Protein AF-A0A9J6BD34-F1 (afdb_monomer_lite)

Radius of gyration: 36.86 Å; chains: 1; bounding box: 29×62×125 Å

Structure (mmCIF, N/CA/C/O backbone):
data_AF-A0A9J6BD34-F1
#
_entry.id   AF-A0A9J6BD34-F1
#
loop_
_atom_site.group_PDB
_atom_site.id
_atom_site.type_symbol
_atom_site.label_atom_id
_atom_site.label_alt_id
_atom_site.label_comp_id
_atom_site.label_asym_id
_atom_site.label_entity_id
_atom_site.label_seq_id
_atom_site.pdbx_PDB_ins_code
_atom_site.Cartn_x
_atom_site.Cartn_y
_atom_site.Cartn_z
_atom_site.occupancy
_atom_site.B_iso_or_equiv
_atom_site.auth_seq_id
_atom_site.auth_comp_id
_atom_site.auth_asym_id
_atom_site.auth_atom_id
_atom_site.pdbx_PDB_model_num
ATOM 1 N N . MET A 1 1 ? 15.239 -7.605 -7.225 1.00 42.62 1 MET A N 1
ATOM 2 C CA . MET A 1 1 ? 15.192 -6.132 -7.184 1.00 42.62 1 MET A CA 1
ATOM 3 C C . MET A 1 1 ? 14.663 -5.665 -8.523 1.00 42.62 1 MET A C 1
ATOM 5 O O . MET A 1 1 ? 15.396 -5.741 -9.498 1.00 42.62 1 MET A O 1
ATOM 9 N N . TYR A 1 2 ? 13.407 -5.235 -8.563 1.00 53.00 2 TYR A N 1
ATOM 10 C CA . TYR A 1 2 ? 12.838 -4.479 -9.676 1.00 53.00 2 TYR A CA 1
ATOM 11 C C . TYR A 1 2 ? 12.193 -3.251 -9.040 1.00 53.00 2 TYR A C 1
ATOM 13 O O . TYR A 1 2 ? 11.051 -3.302 -8.606 1.00 53.00 2 TYR A O 1
ATOM 21 N N . TYR A 1 3 ? 12.995 -2.201 -8.862 1.00 63.41 3 TYR A N 1
ATOM 22 C CA . TYR A 1 3 ? 12.491 -0.900 -8.441 1.00 63.41 3 TYR A CA 1
ATOM 23 C C . TYR A 1 3 ? 11.852 -0.236 -9.662 1.00 63.41 3 TYR A C 1
ATOM 25 O O . TYR A 1 3 ? 12.390 -0.333 -10.772 1.00 63.41 3 TYR A O 1
ATOM 33 N N . LEU A 1 4 ? 10.713 0.432 -9.478 1.00 69.69 4 LEU A N 1
ATOM 34 C CA . LEU A 1 4 ? 10.152 1.277 -10.529 1.00 69.69 4 LEU A CA 1
ATOM 35 C C . LEU A 1 4 ? 11.207 2.336 -10.898 1.00 69.69 4 LEU A C 1
ATOM 37 O O . LEU A 1 4 ? 11.743 2.991 -9.997 1.00 69.69 4 LEU A O 1
ATOM 41 N N . PRO A 1 5 ? 11.579 2.504 -12.183 1.00 70.25 5 PRO A N 1
ATOM 42 C CA . PRO A 1 5 ? 12.701 3.365 -12.535 1.00 70.25 5 PRO A CA 1
ATOM 43 C C . PRO A 1 5 ? 12.479 4.794 -12.034 1.00 70.25 5 PRO A C 1
ATOM 45 O O . PRO A 1 5 ? 11.376 5.337 -12.106 1.00 70.25 5 PRO A O 1
ATOM 48 N N . ARG A 1 6 ? 13.530 5.419 -11.503 1.00 71.88 6 ARG A N 1
ATOM 49 C CA . ARG A 1 6 ? 13.446 6.802 -11.022 1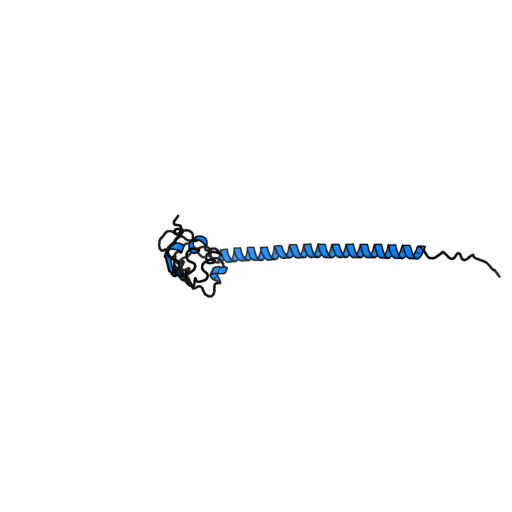.00 71.88 6 ARG A CA 1
ATOM 50 C C . ARG A 1 6 ? 13.371 7.773 -12.199 1.00 71.88 6 ARG A C 1
ATOM 52 O O . ARG A 1 6 ? 14.044 7.591 -13.209 1.00 71.88 6 ARG A O 1
ATOM 59 N N . GLY A 1 7 ? 12.596 8.841 -12.038 1.00 74.94 7 GLY A N 1
ATOM 60 C CA . GLY A 1 7 ? 12.455 9.909 -13.029 1.00 74.94 7 GLY A CA 1
ATOM 61 C C . GLY A 1 7 ? 11.280 9.741 -13.994 1.00 74.94 7 GLY A C 1
ATOM 62 O O . GLY A 1 7 ? 11.114 10.594 -14.865 1.00 74.94 7 GLY A O 1
ATOM 63 N N . PHE A 1 8 ? 10.427 8.723 -13.820 1.00 77.94 8 PHE A N 1
ATOM 64 C CA . PHE A 1 8 ? 9.215 8.525 -14.634 1.00 77.94 8 PHE A CA 1
ATOM 65 C C . PHE A 1 8 ? 8.319 9.766 -14.643 1.00 77.94 8 PHE A C 1
ATOM 67 O O . PHE A 1 8 ? 7.837 10.185 -15.696 1.00 77.94 8 PHE A O 1
ATOM 74 N N . LYS A 1 9 ? 8.203 10.426 -13.484 1.00 78.75 9 LYS A N 1
ATOM 75 C CA . LYS A 1 9 ? 7.444 11.669 -13.312 1.00 78.75 9 LYS A CA 1
ATOM 76 C C . LYS A 1 9 ? 7.862 12.783 -14.278 1.00 78.75 9 LYS A C 1
ATOM 78 O O . LYS A 1 9 ? 7.054 13.647 -14.571 1.00 78.75 9 LYS A O 1
ATOM 83 N N . ARG A 1 10 ? 9.100 12.798 -14.788 1.00 83.94 10 ARG A N 1
ATOM 84 C CA . ARG A 1 10 ? 9.548 13.834 -15.736 1.00 83.94 10 ARG A CA 1
ATOM 85 C C . ARG A 1 10 ? 8.862 13.721 -17.098 1.00 83.94 10 ARG A C 1
ATOM 87 O O . ARG A 1 10 ? 8.677 14.734 -17.762 1.00 83.94 10 ARG A O 1
ATOM 94 N N . TYR A 1 11 ? 8.527 12.503 -17.508 1.00 82.38 11 TYR A N 1
ATOM 95 C CA . TYR A 1 11 ? 7.999 12.209 -18.840 1.00 82.38 11 TYR A CA 1
ATOM 96 C C . TYR A 1 11 ? 6.520 11.823 -18.806 1.00 82.38 11 TYR A C 1
ATOM 98 O O . TYR A 1 11 ? 5.811 12.034 -19.784 1.00 82.38 11 TYR A O 1
ATOM 106 N N . PHE A 1 12 ? 6.047 11.296 -17.676 1.00 81.50 12 PHE A N 1
ATOM 107 C CA . PHE A 1 12 ? 4.725 10.701 -17.551 1.00 81.50 12 PHE A CA 1
ATOM 108 C C . PHE A 1 12 ? 3.971 11.245 -16.329 1.00 81.50 12 PHE A C 1
ATOM 110 O O . PHE A 1 12 ? 3.606 10.511 -15.414 1.00 81.50 12 PHE A O 1
ATOM 117 N N . ILE A 1 13 ? 3.753 12.563 -16.312 1.00 80.25 13 ILE A N 1
ATOM 118 C CA . ILE A 1 13 ? 3.078 13.277 -15.213 1.00 80.25 13 ILE A CA 1
ATOM 119 C C . ILE A 1 13 ? 1.601 12.895 -15.024 1.00 80.25 13 ILE A C 1
ATOM 121 O O . ILE A 1 13 ? 1.070 13.062 -13.933 1.00 80.25 13 ILE A O 1
ATOM 125 N N . GLU A 1 14 ? 0.951 12.374 -16.065 1.00 89.38 14 GLU A N 1
ATOM 126 C CA . GLU A 1 14 ? -0.493 12.106 -16.099 1.00 89.38 14 GLU A CA 1
ATOM 127 C C . GLU A 1 14 ? -0.830 10.606 -16.076 1.00 89.38 14 GLU A C 1
ATOM 129 O O . GLU A 1 14 ? -1.914 10.202 -16.498 1.00 89.38 14 GLU A O 1
ATOM 134 N N . ILE A 1 15 ? 0.084 9.747 -15.607 1.00 91.94 15 ILE A N 1
ATOM 135 C CA . ILE A 1 15 ? -0.236 8.323 -15.444 1.00 91.94 15 ILE A CA 1
ATOM 136 C C . ILE A 1 15 ? -1.343 8.175 -14.402 1.00 91.94 15 ILE A C 1
ATOM 138 O O . ILE A 1 15 ? -1.159 8.487 -13.228 1.00 91.94 15 ILE A O 1
ATOM 142 N N . LYS A 1 16 ? -2.478 7.644 -14.860 1.00 95.06 16 LYS A N 1
ATOM 143 C CA . LYS A 1 16 ? -3.656 7.346 -14.036 1.00 95.06 16 LYS A CA 1
ATOM 144 C C . LYS A 1 16 ? -3.779 5.871 -13.682 1.00 95.06 16 LYS A C 1
ATOM 146 O O . LYS A 1 16 ? -4.386 5.548 -12.668 1.00 95.06 16 LYS A O 1
ATOM 151 N N . ARG A 1 17 ? -3.214 4.986 -14.505 1.00 95.69 17 ARG A N 1
ATOM 152 C CA . ARG A 1 17 ? -3.251 3.537 -14.305 1.00 95.69 17 ARG A CA 1
ATOM 153 C C . ARG A 1 17 ? -1.853 2.953 -14.413 1.00 95.69 17 ARG A C 1
ATOM 155 O O . ARG A 1 17 ? -1.153 3.230 -15.385 1.00 95.69 17 ARG A O 1
ATOM 162 N N . LEU A 1 18 ? -1.487 2.132 -13.438 1.00 93.88 18 LEU A N 1
ATOM 163 C CA . LEU A 1 18 ? -0.234 1.392 -13.408 1.00 93.88 18 LEU A CA 1
ATOM 164 C C . LEU A 1 18 ? -0.547 -0.081 -13.172 1.00 93.88 18 LEU A C 1
ATOM 166 O O . LEU A 1 18 ? -1.174 -0.431 -12.173 1.00 93.88 18 LEU A O 1
ATOM 170 N N . GLU A 1 19 ? -0.100 -0.926 -14.096 1.00 95.44 19 GLU A N 1
ATOM 171 C CA . GLU A 1 19 ? -0.239 -2.374 -13.996 1.00 95.44 19 GLU A CA 1
ATOM 172 C C . GLU A 1 19 ? 1.138 -3.037 -13.984 1.00 95.44 19 GLU A C 1
ATOM 174 O O . GLU A 1 19 ? 1.966 -2.785 -14.861 1.00 95.44 19 GLU A O 1
ATOM 179 N N . ILE A 1 20 ? 1.380 -3.878 -12.978 1.00 92.94 20 ILE A N 1
ATOM 180 C CA . ILE A 1 20 ? 2.613 -4.653 -12.821 1.00 92.94 20 ILE A CA 1
ATOM 181 C C . ILE A 1 20 ? 2.214 -6.082 -12.459 1.00 92.94 20 ILE A C 1
ATOM 183 O O . ILE A 1 20 ? 1.926 -6.388 -11.306 1.00 92.94 20 ILE A O 1
ATOM 187 N N . LYS A 1 21 ? 2.190 -6.970 -13.449 1.00 94.56 21 LYS A N 1
ATOM 188 C CA . LYS A 1 21 ? 1.752 -8.362 -13.290 1.00 94.56 21 LYS A CA 1
ATOM 189 C C . LYS A 1 21 ? 2.929 -9.317 -13.440 1.00 94.56 21 LYS A C 1
ATOM 191 O O . LYS A 1 21 ? 3.820 -9.055 -14.247 1.00 94.56 21 LYS A O 1
ATOM 196 N N . GLU A 1 22 ? 2.934 -10.406 -12.669 1.00 93.44 22 GLU A N 1
ATOM 197 C CA . GLU A 1 22 ? 3.889 -11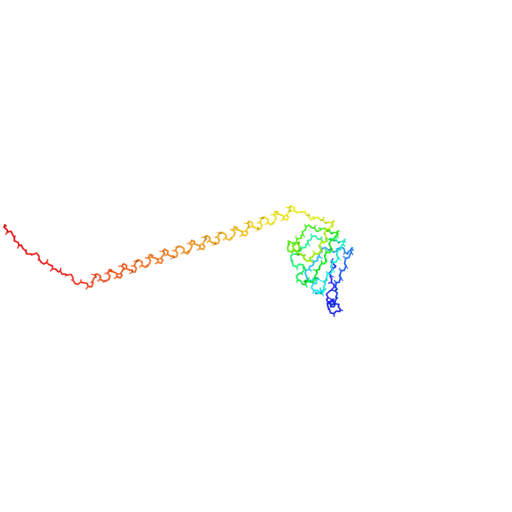.520 -12.829 1.00 93.44 22 GLU A CA 1
ATOM 198 C C . GLU A 1 22 ? 5.363 -11.073 -12.849 1.00 93.44 22 GLU A C 1
ATOM 200 O O . GLU A 1 22 ? 6.191 -11.588 -13.594 1.00 93.44 22 GLU A O 1
ATOM 205 N N . SER A 1 23 ? 5.702 -10.074 -12.030 1.00 91.38 23 SER A N 1
ATOM 206 C CA . SER A 1 23 ? 7.031 -9.448 -12.018 1.00 91.38 23 SER A CA 1
ATOM 207 C C . SER A 1 23 ? 7.876 -9.857 -10.808 1.00 91.38 23 SER A C 1
ATOM 209 O O . SER A 1 23 ? 8.947 -9.291 -10.579 1.00 91.38 23 SER A O 1
ATOM 211 N N . HIS A 1 24 ? 7.405 -10.831 -10.020 1.00 91.31 24 HIS A N 1
ATOM 212 C CA . HIS A 1 24 ? 8.042 -11.276 -8.774 1.00 91.31 24 HIS A CA 1
ATOM 213 C C . HIS A 1 24 ? 8.349 -10.116 -7.817 1.00 91.31 24 HIS A C 1
ATOM 215 O O . HIS A 1 24 ? 9.376 -10.102 -7.123 1.00 91.31 24 HIS A O 1
ATOM 221 N N . LEU A 1 25 ? 7.485 -9.095 -7.823 1.00 91.31 25 LEU A N 1
ATOM 222 C CA . LEU A 1 25 ? 7.647 -7.928 -6.975 1.00 91.31 25 LEU A CA 1
ATOM 223 C C . LEU A 1 25 ? 7.443 -8.348 -5.518 1.00 91.31 25 LEU A C 1
ATOM 225 O O . LEU A 1 25 ? 6.406 -8.906 -5.176 1.00 91.31 25 LEU A O 1
ATOM 229 N N . LYS A 1 26 ? 8.445 -8.113 -4.670 1.00 91.31 26 LYS A N 1
ATOM 230 C CA . LYS A 1 26 ? 8.425 -8.533 -3.256 1.00 91.31 26 LYS A CA 1
ATOM 231 C C . LYS A 1 26 ? 7.949 -7.442 -2.309 1.00 91.31 26 LYS A C 1
ATOM 233 O O . LYS A 1 26 ? 7.486 -7.731 -1.214 1.00 91.31 26 LYS A O 1
ATOM 238 N N . GLU A 1 27 ? 8.120 -6.199 -2.725 1.00 89.25 27 GLU A N 1
ATOM 239 C CA . GLU A 1 27 ? 7.841 -5.018 -1.929 1.00 89.25 27 GLU A CA 1
ATOM 240 C C . GLU A 1 27 ? 7.341 -3.914 -2.849 1.00 89.25 27 GLU A C 1
ATOM 242 O O . GLU A 1 27 ? 7.723 -3.843 -4.019 1.00 89.25 27 GLU A O 1
ATOM 247 N N . LEU A 1 28 ? 6.486 -3.063 -2.304 1.00 89.31 28 LEU A N 1
ATOM 248 C CA . LEU A 1 28 ? 6.052 -1.835 -2.937 1.00 89.31 28 LEU A CA 1
ATOM 249 C C . LEU A 1 28 ? 6.081 -0.759 -1.861 1.00 89.31 28 LEU A C 1
ATOM 251 O O . LEU A 1 28 ? 5.455 -0.925 -0.816 1.00 89.31 28 LEU A O 1
ATOM 255 N N . SER A 1 29 ? 6.839 0.306 -2.095 1.00 90.81 29 SER A N 1
ATOM 256 C CA . SER A 1 29 ? 7.003 1.385 -1.125 1.00 90.81 29 SER A CA 1
ATOM 257 C C . SER A 1 29 ? 6.282 2.657 -1.563 1.00 90.81 29 SER A C 1
ATOM 259 O O . SER A 1 29 ? 6.020 2.886 -2.747 1.00 90.81 29 SER A O 1
ATOM 261 N N . ARG A 1 30 ? 6.025 3.538 -0.594 1.00 92.25 30 ARG A N 1
ATOM 262 C CA . ARG A 1 30 ? 5.544 4.905 -0.832 1.00 92.25 30 ARG A CA 1
ATOM 263 C C . ARG A 1 30 ? 6.394 5.657 -1.863 1.00 92.25 30 ARG A C 1
ATOM 265 O O . ARG A 1 30 ? 5.858 6.380 -2.701 1.00 92.25 30 ARG A O 1
ATOM 272 N N . ASP A 1 31 ? 7.714 5.489 -1.816 1.00 89.31 31 ASP A N 1
ATOM 273 C CA . ASP A 1 31 ? 8.645 6.194 -2.704 1.00 89.31 31 ASP A CA 1
ATOM 274 C C . ASP A 1 31 ? 8.573 5.686 -4.152 1.00 89.31 31 ASP A C 1
ATOM 276 O O . ASP A 1 31 ? 8.756 6.472 -5.088 1.00 89.31 31 ASP A O 1
ATOM 280 N N . ASP A 1 32 ? 8.246 4.406 -4.356 1.00 88.62 32 ASP A N 1
ATOM 281 C CA . ASP A 1 32 ? 8.017 3.850 -5.693 1.00 88.62 32 ASP A CA 1
ATOM 282 C C . ASP A 1 32 ? 6.800 4.505 -6.361 1.00 88.62 32 ASP A C 1
ATOM 284 O O . ASP A 1 32 ? 6.842 4.858 -7.545 1.00 88.62 32 ASP A O 1
ATOM 288 N N . LEU A 1 33 ? 5.732 4.723 -5.585 1.00 90.12 33 LEU A N 1
ATOM 289 C CA . LEU A 1 33 ? 4.477 5.303 -6.064 1.00 90.12 33 LEU A CA 1
ATOM 290 C C . LEU A 1 33 ? 4.482 6.838 -6.111 1.00 90.12 33 LEU A C 1
ATOM 292 O O . LEU A 1 33 ? 3.712 7.427 -6.876 1.00 90.12 33 LEU A O 1
ATOM 296 N N . ALA A 1 34 ? 5.388 7.505 -5.387 1.00 90.50 34 ALA A N 1
ATOM 297 C CA . ALA A 1 34 ? 5.504 8.969 -5.344 1.00 90.50 34 ALA A CA 1
ATOM 298 C C . ALA A 1 34 ? 5.749 9.625 -6.719 1.00 90.50 34 ALA A C 1
ATOM 300 O O . ALA A 1 34 ? 5.550 10.831 -6.909 1.00 90.50 34 ALA A O 1
ATOM 301 N N . GLN A 1 35 ? 6.184 8.837 -7.702 1.00 88.88 35 GLN A N 1
ATOM 302 C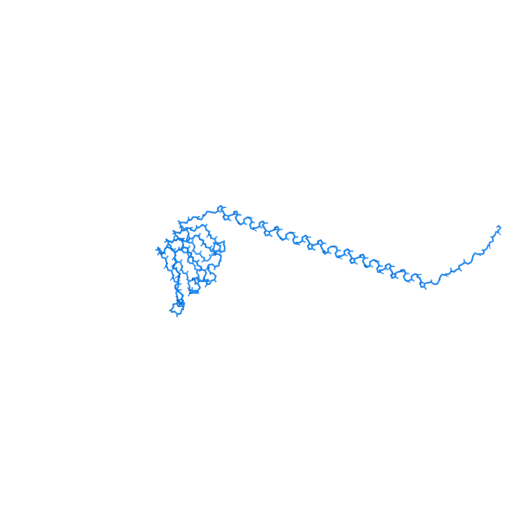 CA . GLN A 1 35 ? 6.395 9.286 -9.073 1.00 88.88 35 GLN A CA 1
ATOM 303 C C . GLN A 1 35 ? 5.089 9.442 -9.871 1.00 88.88 35 GLN A C 1
ATOM 305 O O . GLN A 1 35 ? 5.105 10.098 -10.912 1.00 88.88 35 GLN A O 1
ATOM 310 N N . PHE A 1 36 ? 3.970 8.905 -9.373 1.00 91.06 36 PHE A N 1
ATOM 311 C CA . PHE A 1 36 ? 2.671 8.866 -10.051 1.00 91.06 36 PHE A CA 1
ATOM 312 C C . PHE A 1 36 ? 1.584 9.586 -9.227 1.00 91.06 36 PHE A C 1
ATOM 314 O O . PHE A 1 36 ? 0.634 8.958 -8.762 1.00 91.06 36 PHE A O 1
ATOM 321 N N . PRO A 1 37 ? 1.681 10.912 -9.016 1.00 91.00 37 PRO A N 1
ATOM 322 C CA . PRO A 1 37 ? 0.745 11.644 -8.148 1.00 91.00 37 PRO A CA 1
ATOM 323 C C . PRO A 1 37 ? -0.709 11.637 -8.655 1.00 91.00 37 PRO A C 1
ATOM 325 O O . PRO A 1 37 ? -1.639 11.856 -7.884 1.00 91.00 37 PRO A O 1
ATOM 328 N N . GLU A 1 38 ? -0.902 11.378 -9.950 1.00 94.06 38 GLU A N 1
ATOM 329 C CA . GLU A 1 38 ? -2.206 11.306 -10.614 1.00 94.06 38 GLU A CA 1
ATOM 330 C C . GLU A 1 38 ? -2.780 9.882 -10.672 1.00 94.06 38 GLU A C 1
ATOM 332 O O . GLU A 1 38 ? -3.813 9.662 -11.308 1.00 94.06 38 GLU A O 1
ATOM 337 N N . LEU A 1 39 ? -2.123 8.916 -10.017 1.00 94.94 39 LEU A N 1
ATOM 338 C CA . LEU A 1 39 ? -2.540 7.523 -10.047 1.00 94.94 39 LEU A CA 1
ATOM 339 C C . LEU A 1 39 ? -3.910 7.359 -9.388 1.00 94.94 39 LEU A C 1
ATOM 341 O O . LEU A 1 39 ? -4.150 7.803 -8.268 1.00 94.94 39 LEU A O 1
ATOM 345 N N . TRP A 1 40 ? -4.794 6.705 -10.123 1.00 97.06 40 TRP A N 1
ATOM 346 C CA . TRP A 1 40 ? -6.167 6.405 -9.750 1.00 97.06 40 TRP A CA 1
ATOM 347 C C . TRP A 1 40 ? -6.384 4.897 -9.587 1.00 97.06 40 TRP A C 1
ATOM 349 O O . TRP A 1 40 ? -7.174 4.461 -8.751 1.00 97.06 40 TRP A O 1
ATOM 359 N N . ASP A 1 41 ? -5.678 4.104 -10.390 1.00 97.94 41 ASP A N 1
ATOM 360 C CA . ASP A 1 41 ? -5.806 2.653 -10.470 1.00 97.94 41 ASP A CA 1
ATOM 361 C C . ASP A 1 41 ? -4.416 2.012 -10.423 1.00 97.94 41 ASP A C 1
ATOM 363 O O . ASP A 1 41 ? -3.565 2.258 -11.287 1.00 97.94 41 ASP A O 1
ATOM 367 N N . LEU A 1 42 ? -4.184 1.225 -9.378 1.00 97.31 42 LEU A N 1
ATOM 368 C CA . LEU A 1 42 ? -2.961 0.474 -9.162 1.00 97.31 42 LEU A CA 1
ATOM 369 C C . LEU A 1 42 ? -3.292 -1.018 -9.128 1.00 97.31 42 LEU A C 1
ATOM 371 O O . LEU A 1 42 ? -3.947 -1.503 -8.206 1.00 97.31 42 LEU A O 1
ATOM 375 N N . SER A 1 43 ? -2.787 -1.753 -10.114 1.00 97.81 43 SER A N 1
ATOM 376 C CA . SER A 1 43 ? -3.003 -3.191 -10.250 1.00 97.81 43 SER A CA 1
ATOM 377 C C . SER A 1 43 ? -1.666 -3.921 -10.216 1.00 97.81 43 SER A C 1
ATOM 379 O O . SER A 1 43 ? -0.851 -3.794 -11.127 1.00 97.81 43 SER A O 1
ATOM 381 N N . VAL A 1 44 ? -1.417 -4.685 -9.153 1.00 96.19 44 VAL A N 1
ATOM 382 C CA . VAL A 1 44 ? -0.153 -5.409 -8.936 1.00 96.19 44 VAL A CA 1
ATOM 383 C C . VAL A 1 44 ? -0.381 -6.914 -8.702 1.00 96.19 44 VAL A C 1
ATOM 385 O O . VAL A 1 44 ? 0.192 -7.493 -7.769 1.00 96.19 44 VAL A O 1
ATOM 388 N N . PRO A 1 45 ? -1.240 -7.592 -9.491 1.00 97.12 45 PRO A N 1
ATOM 389 C CA . PRO A 1 45 ? -1.629 -8.958 -9.189 1.00 97.12 45 PRO A CA 1
ATOM 390 C C . PRO A 1 45 ? -0.531 -9.961 -9.564 1.00 97.12 45 PRO A C 1
ATOM 392 O O . PRO A 1 45 ? 0.294 -9.694 -10.440 1.00 97.12 45 PRO A O 1
ATOM 395 N N . TYR A 1 46 ? -0.569 -11.153 -8.965 1.00 96.94 46 TYR A N 1
ATOM 396 C CA . TYR A 1 46 ? 0.382 -12.240 -9.254 1.00 96.94 46 TYR A CA 1
ATOM 397 C C . TYR A 1 46 ? 1.842 -11.836 -8.999 1.00 96.94 46 TYR A C 1
ATOM 399 O O . TYR A 1 46 ? 2.724 -12.051 -9.831 1.00 96.94 46 TYR A O 1
ATOM 407 N N . ASN A 1 47 ? 2.095 -11.216 -7.850 1.00 95.50 47 ASN A N 1
ATOM 408 C CA . ASN A 1 47 ? 3.439 -10.896 -7.379 1.00 95.50 47 ASN A CA 1
ATOM 409 C C . ASN A 1 47 ? 3.708 -11.592 -6.033 1.00 95.50 47 ASN A C 1
ATOM 411 O O . ASN A 1 47 ? 2.974 -12.481 -5.609 1.00 95.50 47 ASN A O 1
ATOM 415 N N . ASP A 1 48 ? 4.807 -11.235 -5.375 1.00 95.50 48 ASP A N 1
ATOM 416 C CA . ASP A 1 48 ? 5.266 -11.849 -4.131 1.00 95.50 48 ASP A CA 1
ATOM 417 C C . ASP A 1 48 ? 5.222 -10.854 -2.952 1.00 95.50 48 ASP A C 1
ATOM 419 O O . ASP A 1 48 ? 6.007 -10.985 -2.011 1.00 95.50 48 ASP A O 1
ATOM 423 N N . ILE A 1 49 ? 4.327 -9.854 -2.995 1.00 93.62 49 ILE A N 1
ATOM 424 C CA . ILE A 1 49 ? 4.207 -8.821 -1.953 1.00 93.62 49 ILE A CA 1
ATOM 425 C C . ILE A 1 49 ? 3.711 -9.459 -0.657 1.00 93.62 49 ILE A C 1
ATOM 427 O O . ILE A 1 49 ? 2.745 -10.219 -0.669 1.00 93.62 49 ILE A O 1
ATOM 431 N N . THR A 1 50 ? 4.358 -9.148 0.467 1.00 92.00 50 THR A N 1
ATOM 432 C CA . THR A 1 50 ? 4.059 -9.761 1.774 1.00 92.00 50 THR A CA 1
ATOM 433 C C . THR A 1 50 ? 3.389 -8.823 2.772 1.00 92.00 50 THR A C 1
ATOM 435 O O . THR A 1 50 ? 2.656 -9.297 3.649 1.00 92.00 50 THR A O 1
ATOM 438 N N . THR A 1 51 ? 3.617 -7.516 2.662 1.00 90.19 51 THR A N 1
ATOM 439 C CA . THR A 1 51 ? 3.081 -6.505 3.579 1.00 90.19 51 THR A CA 1
ATOM 440 C C . THR A 1 51 ? 2.660 -5.248 2.827 1.00 90.19 51 THR A C 1
ATOM 442 O O . THR A 1 51 ? 3.210 -4.916 1.778 1.00 90.19 51 THR A O 1
ATOM 445 N N . ILE A 1 52 ? 1.664 -4.560 3.378 1.00 92.38 52 ILE A N 1
ATOM 446 C CA . ILE A 1 52 ? 1.169 -3.266 2.922 1.00 92.38 52 ILE A CA 1
ATOM 447 C C . ILE A 1 52 ? 1.171 -2.316 4.124 1.00 92.38 52 ILE A C 1
ATOM 449 O O . ILE A 1 52 ? 0.360 -2.452 5.043 1.00 92.38 52 ILE A O 1
ATOM 453 N N . GLU A 1 53 ? 2.117 -1.380 4.120 1.00 89.81 53 GLU A N 1
ATOM 454 C CA . GLU A 1 53 ? 2.343 -0.416 5.202 1.00 89.81 53 GLU A CA 1
ATOM 455 C C . GLU A 1 53 ? 1.363 0.768 5.145 1.00 89.81 53 GLU A C 1
ATOM 457 O O . GLU A 1 53 ? 0.737 1.041 4.121 1.00 89.81 53 GLU A O 1
ATOM 462 N N . SER A 1 54 ? 1.220 1.491 6.259 1.00 89.12 54 SER A N 1
ATOM 463 C CA . SER A 1 54 ? 0.219 2.560 6.428 1.00 89.12 54 SER A CA 1
ATOM 464 C C . SER A 1 54 ? 0.469 3.820 5.594 1.00 89.12 54 SER A C 1
ATOM 466 O O . SER A 1 54 ? -0.437 4.648 5.444 1.00 89.12 54 SER A O 1
ATOM 468 N N . ASP A 1 55 ? 1.679 3.981 5.070 1.00 93.75 55 ASP A N 1
ATOM 469 C CA . ASP A 1 55 ? 2.137 5.146 4.319 1.00 93.75 55 ASP A CA 1
ATOM 470 C C . ASP A 1 55 ? 2.178 4.910 2.801 1.00 93.75 55 ASP A C 1
ATOM 472 O O . ASP A 1 55 ? 2.416 5.853 2.044 1.00 93.75 55 ASP A O 1
ATOM 476 N N . LEU A 1 56 ? 1.908 3.680 2.339 1.00 94.12 56 LEU A N 1
ATOM 477 C CA . LEU A 1 56 ? 2.032 3.276 0.934 1.00 94.12 56 LEU A CA 1
ATOM 478 C C . LEU A 1 56 ? 1.343 4.251 -0.034 1.00 94.12 56 LEU A C 1
ATOM 480 O O . LEU A 1 56 ? 1.901 4.585 -1.077 1.00 94.12 56 LEU A O 1
ATOM 484 N N . LEU A 1 57 ? 0.138 4.709 0.315 1.00 94.88 57 LEU A N 1
ATOM 485 C CA . LEU A 1 57 ? -0.707 5.545 -0.546 1.00 94.88 57 LEU A CA 1
ATOM 486 C C . LEU A 1 57 ? -0.643 7.044 -0.201 1.00 94.88 57 LEU A C 1
ATOM 488 O O . LEU A 1 57 ? -1.388 7.835 -0.776 1.00 94.88 57 LEU A O 1
ATOM 492 N N . ASP A 1 58 ? 0.250 7.468 0.700 1.00 94.38 58 ASP A N 1
ATOM 493 C CA . ASP A 1 58 ? 0.302 8.859 1.185 1.00 94.38 58 ASP A CA 1
ATOM 494 C C . ASP A 1 58 ? 0.604 9.878 0.086 1.00 94.38 58 ASP A C 1
ATOM 496 O O . ASP A 1 58 ? 0.183 11.032 0.168 1.00 94.38 58 ASP A O 1
ATOM 500 N N . MET A 1 59 ? 1.332 9.459 -0.950 1.00 92.81 59 MET A N 1
ATOM 501 C CA . MET A 1 59 ? 1.676 10.311 -2.092 1.00 92.81 59 MET A CA 1
ATOM 502 C C . MET A 1 59 ? 0.684 10.199 -3.252 1.00 92.81 59 MET A C 1
ATOM 504 O O . MET A 1 59 ? 0.851 10.878 -4.267 1.00 92.81 59 MET A O 1
ATOM 508 N N . ASN A 1 60 ? -0.348 9.366 -3.115 1.00 94.06 60 ASN A N 1
ATOM 509 C CA . ASN A 1 60 ? -1.280 9.028 -4.186 1.00 94.06 60 ASN A CA 1
ATOM 510 C C . ASN A 1 60 ? -2.736 9.192 -3.709 1.00 94.06 60 ASN A C 1
ATOM 512 O O . ASN A 1 60 ? -3.515 8.239 -3.738 1.00 94.06 60 ASN A O 1
ATOM 516 N N . PRO A 1 61 ? -3.145 10.413 -3.306 1.00 92.62 61 PRO A N 1
ATOM 517 C CA . PRO A 1 61 ? -4.458 10.675 -2.703 1.00 92.62 61 PRO A CA 1
ATOM 518 C C . PRO A 1 61 ? -5.643 10.445 -3.655 1.00 92.62 61 PRO A C 1
ATOM 520 O O . PRO A 1 61 ? -6.795 10.527 -3.236 1.00 92.62 61 PRO A O 1
ATOM 523 N N . LYS A 1 62 ? -5.369 10.214 -4.944 1.00 95.25 62 LYS A N 1
ATOM 524 C CA . LYS A 1 62 ? -6.361 9.978 -5.998 1.00 95.25 62 LYS A CA 1
ATOM 525 C C . LYS A 1 62 ? -6.648 8.497 -6.242 1.00 95.25 62 LYS A C 1
ATOM 527 O O . LYS A 1 62 ? -7.559 8.211 -7.012 1.00 95.25 62 LYS A O 1
ATOM 532 N N . ILE A 1 63 ? -5.908 7.575 -5.622 1.00 96.75 63 ILE A N 1
ATOM 533 C CA . ILE A 1 63 ? -6.134 6.141 -5.816 1.00 96.75 63 ILE A CA 1
ATOM 534 C C . ILE A 1 63 ? -7.527 5.768 -5.313 1.00 96.75 63 ILE A C 1
ATOM 536 O O . ILE A 1 63 ? -7.895 6.072 -4.180 1.00 96.75 63 ILE A O 1
ATOM 540 N N . GLN A 1 64 ? -8.271 5.080 -6.174 1.00 97.69 64 GLN A N 1
ATOM 541 C CA . GLN A 1 64 ? -9.576 4.506 -5.866 1.00 97.69 64 GLN A CA 1
ATOM 542 C C . GLN A 1 64 ? -9.650 3.014 -6.145 1.00 97.69 64 GLN A C 1
ATOM 544 O O . GLN A 1 64 ? -10.509 2.358 -5.576 1.00 97.69 64 GLN A O 1
ATOM 549 N N . HIS A 1 65 ? -8.752 2.460 -6.960 1.00 98.31 65 HIS A N 1
ATOM 550 C CA . HIS A 1 65 ? -8.687 1.019 -7.190 1.00 98.31 65 HIS A CA 1
ATOM 551 C C . HIS A 1 65 ? -7.294 0.513 -6.831 1.00 98.31 65 HIS A C 1
ATOM 553 O O . HIS A 1 65 ? -6.295 0.992 -7.374 1.00 98.31 65 HIS A O 1
ATOM 559 N N . LEU A 1 66 ? -7.237 -0.451 -5.913 1.00 97.75 66 LEU A N 1
ATOM 560 C CA . LEU A 1 66 ? -6.016 -1.143 -5.525 1.00 97.75 66 LEU A CA 1
ATOM 561 C C . LEU A 1 66 ? -6.231 -2.650 -5.632 1.00 97.75 66 LEU A C 1
ATOM 563 O O . LEU A 1 66 ? -6.885 -3.266 -4.790 1.00 97.75 66 LEU A O 1
ATOM 567 N N . ASN A 1 67 ? -5.647 -3.247 -6.668 1.00 97.88 67 ASN A N 1
ATOM 568 C CA . ASN A 1 67 ? -5.688 -4.684 -6.881 1.00 97.88 67 ASN A CA 1
ATOM 569 C C . ASN A 1 67 ? -4.358 -5.332 -6.498 1.00 97.88 67 ASN A C 1
ATOM 571 O O . ASN A 1 67 ? -3.335 -5.132 -7.151 1.00 97.88 67 ASN A O 1
ATOM 575 N N . LEU A 1 68 ? -4.399 -6.146 -5.449 1.00 96.56 68 LEU A N 1
ATOM 576 C CA . LEU A 1 68 ? -3.268 -6.888 -4.900 1.00 96.56 68 LEU A CA 1
ATOM 577 C C . LEU A 1 68 ? -3.537 -8.398 -4.897 1.00 96.56 68 LEU A C 1
ATOM 579 O O . LEU A 1 68 ? -2.915 -9.152 -4.145 1.00 96.56 68 LEU A O 1
ATOM 583 N N . ARG A 1 69 ? -4.464 -8.855 -5.741 1.00 97.12 69 ARG A N 1
ATOM 584 C CA . ARG A 1 69 ? -4.848 -10.260 -5.848 1.00 97.12 69 ARG A CA 1
ATOM 585 C C . ARG A 1 69 ? -3.652 -11.171 -6.146 1.00 97.12 69 ARG A C 1
ATOM 587 O O . ARG A 1 69 ? -2.776 -10.796 -6.924 1.00 97.12 69 ARG A O 1
ATOM 594 N N . HIS A 1 70 ? -3.664 -12.398 -5.619 1.00 97.00 70 HIS A N 1
ATOM 595 C CA . HIS A 1 70 ? -2.601 -13.390 -5.851 1.00 97.00 70 HIS A CA 1
ATOM 596 C C . HIS A 1 70 ? -1.227 -12.835 -5.461 1.00 97.00 70 HIS A C 1
ATOM 598 O O . HIS A 1 70 ? -0.292 -12.812 -6.259 1.00 97.00 70 HIS A O 1
ATOM 604 N N . ASN A 1 71 ? -1.125 -12.333 -4.236 1.00 96.00 71 ASN A N 1
ATOM 605 C CA . ASN A 1 71 ? 0.147 -11.991 -3.610 1.00 96.00 71 ASN A CA 1
ATOM 606 C C . ASN A 1 71 ? 0.355 -12.882 -2.378 1.00 96.00 71 ASN A C 1
ATOM 608 O O . ASN A 1 71 ? -0.354 -13.864 -2.157 1.00 96.00 71 ASN A O 1
ATOM 612 N N . ARG A 1 72 ? 1.364 -12.572 -1.565 1.00 95.19 72 ARG A N 1
ATOM 613 C CA . ARG A 1 72 ? 1.633 -13.277 -0.310 1.00 95.19 72 ARG A CA 1
ATOM 614 C C . ARG A 1 72 ? 1.324 -12.403 0.896 1.00 95.19 72 ARG A C 1
ATOM 616 O O . ARG A 1 72 ? 1.978 -12.542 1.931 1.00 95.19 72 ARG A O 1
ATOM 623 N N . ILE A 1 73 ? 0.367 -11.483 0.758 1.00 93.69 73 ILE A N 1
ATOM 624 C CA . ILE A 1 73 ? 0.117 -10.458 1.762 1.00 93.69 73 ILE A CA 1
ATOM 625 C C . ILE A 1 73 ? -0.366 -11.147 3.019 1.00 93.69 73 ILE A C 1
ATOM 627 O O . ILE A 1 73 ? -1.417 -11.783 3.046 1.00 93.69 73 ILE A O 1
ATOM 631 N N . THR A 1 74 ? 0.438 -11.016 4.059 1.00 90.81 74 THR A N 1
ATOM 632 C CA . THR A 1 74 ? 0.048 -11.394 5.405 1.00 90.81 74 THR A CA 1
ATOM 633 C C . THR A 1 74 ? -0.525 -10.192 6.121 1.00 90.81 74 THR A C 1
ATOM 635 O O . THR A 1 74 ? -1.473 -10.410 6.866 1.00 90.81 74 THR A O 1
ATOM 638 N N . PHE A 1 75 ? 0.008 -8.978 5.868 1.00 87.56 75 PHE A N 1
ATOM 639 C CA . PHE A 1 75 ? -0.276 -7.719 6.577 1.00 87.56 75 PHE A CA 1
ATOM 640 C C . PHE A 1 75 ? -0.801 -6.599 5.703 1.00 87.56 75 PHE A C 1
ATOM 642 O O . PHE A 1 75 ? -0.177 -6.257 4.703 1.00 87.56 75 PHE A O 1
ATOM 649 N N . ILE A 1 76 ? -1.884 -5.968 6.161 1.00 89.25 76 ILE A N 1
ATOM 650 C CA . ILE A 1 76 ? -2.348 -4.681 5.664 1.00 89.25 76 ILE A CA 1
ATOM 651 C C . ILE A 1 76 ? -2.591 -3.718 6.822 1.00 89.25 76 ILE A C 1
ATOM 653 O O . ILE A 1 76 ? -3.144 -4.089 7.858 1.00 89.25 76 ILE A O 1
ATOM 657 N N . ALA A 1 77 ? -2.144 -2.479 6.652 1.00 88.75 77 ALA A N 1
ATOM 658 C CA . ALA A 1 77 ? -2.394 -1.427 7.615 1.00 88.75 77 ALA A CA 1
ATOM 659 C C . ALA A 1 77 ? -3.881 -1.049 7.666 1.00 88.75 77 ALA A C 1
ATOM 661 O O . ALA A 1 77 ? -4.506 -0.783 6.639 1.00 88.75 77 ALA A O 1
ATOM 662 N N . GLU A 1 78 ? -4.403 -0.908 8.885 1.00 85.44 78 GLU A N 1
ATOM 663 C CA . GLU A 1 78 ? -5.806 -0.567 9.156 1.00 85.44 78 GLU A CA 1
ATOM 664 C C . GLU A 1 78 ? -6.249 0.723 8.445 1.00 85.44 78 GLU A C 1
ATOM 666 O O . GLU A 1 78 ? -7.370 0.830 7.955 1.00 85.44 78 GLU A O 1
ATOM 671 N N . LYS A 1 79 ? -5.339 1.698 8.323 1.00 89.12 79 LYS A N 1
ATOM 672 C CA . LYS A 1 79 ? -5.587 2.947 7.598 1.00 89.12 79 LYS A CA 1
ATOM 673 C C . LYS A 1 79 ? -6.035 2.705 6.157 1.00 89.12 79 LYS A C 1
ATOM 675 O O . LYS A 1 79 ? -6.937 3.403 5.719 1.00 89.12 79 LYS A O 1
ATOM 680 N N . ILE A 1 80 ? -5.420 1.755 5.447 1.00 90.75 80 ILE A N 1
ATOM 681 C CA . ILE A 1 80 ? -5.743 1.439 4.046 1.00 90.75 80 ILE A CA 1
ATOM 682 C C . ILE A 1 80 ? -7.045 0.643 3.973 1.00 90.75 80 ILE A C 1
ATOM 684 O O . ILE A 1 80 ? -7.894 0.940 3.140 1.00 90.75 80 ILE A O 1
ATOM 688 N N . GLU A 1 81 ? -7.239 -0.307 4.888 1.00 86.88 81 GLU A N 1
ATOM 689 C CA . GLU A 1 81 ? -8.478 -1.089 4.990 1.00 86.88 81 GLU A CA 1
ATOM 690 C C . GLU A 1 81 ? -9.708 -0.203 5.267 1.00 86.88 81 GLU A C 1
ATOM 692 O O . GLU A 1 81 ? -10.791 -0.452 4.744 1.00 86.88 81 GLU A O 1
ATOM 697 N N . LYS A 1 82 ? -9.541 0.873 6.047 1.00 86.62 82 LYS A N 1
ATOM 698 C CA . LYS A 1 82 ? -10.608 1.825 6.395 1.00 86.62 82 LYS A CA 1
ATOM 699 C C . LYS A 1 82 ? -10.855 2.923 5.349 1.00 86.62 82 LYS A C 1
ATOM 701 O O . LYS A 1 82 ? -11.712 3.781 5.577 1.00 86.62 82 LYS A O 1
ATOM 706 N N . MET A 1 83 ? -10.135 2.957 4.225 1.00 91.06 83 MET A N 1
ATOM 707 C CA . MET A 1 83 ? -10.336 3.992 3.201 1.00 91.06 83 MET A CA 1
ATOM 708 C C . MET A 1 83 ? -11.681 3.798 2.488 1.00 91.06 83 MET A C 1
ATOM 710 O O . MET A 1 83 ? -11.821 2.942 1.625 1.00 91.06 83 MET A O 1
ATOM 714 N N . THR A 1 84 ? -12.671 4.641 2.795 1.00 88.88 84 THR A N 1
ATOM 715 C CA . THR A 1 84 ? -14.052 4.488 2.287 1.00 88.88 84 THR A CA 1
ATOM 716 C C . THR A 1 84 ? -14.202 4.639 0.774 1.00 88.88 84 THR A C 1
ATOM 718 O O . THR A 1 84 ? -15.193 4.186 0.215 1.00 88.88 84 THR A O 1
ATOM 721 N N . ASN A 1 85 ? -13.249 5.303 0.119 1.00 90.25 85 ASN A N 1
ATOM 722 C CA . ASN A 1 85 ? -13.270 5.563 -1.324 1.00 90.25 85 ASN A CA 1
ATOM 723 C C . ASN A 1 85 ? -12.338 4.624 -2.109 1.00 90.25 85 ASN A C 1
ATOM 725 O O . ASN A 1 85 ? -12.075 4.882 -3.281 1.00 90.25 85 ASN A O 1
ATOM 729 N N . LEU A 1 86 ? -11.794 3.593 -1.454 1.00 95.50 86 LEU A N 1
ATOM 730 C CA . LEU A 1 86 ? -10.868 2.642 -2.050 1.00 95.50 86 LEU A CA 1
ATOM 731 C C . LEU A 1 86 ? -11.576 1.307 -2.293 1.00 95.50 86 LEU A C 1
ATOM 733 O O . LEU A 1 86 ? -11.986 0.628 -1.355 1.00 95.50 86 LEU A O 1
ATOM 737 N N . GLU A 1 87 ? -11.668 0.899 -3.552 1.00 97.00 87 GLU A N 1
ATOM 738 C CA . GLU A 1 87 ? -11.937 -0.481 -3.924 1.00 97.00 87 GLU A CA 1
ATOM 739 C C . GLU A 1 87 ? -10.644 -1.288 -3.779 1.00 97.00 87 GLU A C 1
ATOM 741 O O . GLU A 1 87 ? -9.677 -1.112 -4.528 1.00 97.00 87 GLU A O 1
ATOM 746 N N . LEU A 1 88 ? -10.625 -2.158 -2.774 1.00 95.38 88 LEU A N 1
ATOM 747 C CA . LEU A 1 88 ? -9.463 -2.942 -2.385 1.00 95.38 88 LEU A CA 1
ATOM 748 C C . LEU A 1 88 ? -9.701 -4.425 -2.681 1.00 95.38 88 LEU A C 1
ATOM 750 O O . LEU A 1 88 ? -10.566 -5.055 -2.075 1.00 95.38 88 LEU A O 1
ATOM 754 N N . ILE A 1 89 ? -8.901 -4.989 -3.587 1.00 96.19 89 ILE A N 1
ATOM 755 C CA . ILE A 1 89 ? -8.977 -6.401 -3.979 1.00 96.19 89 ILE A CA 1
ATOM 756 C C . ILE A 1 89 ? -7.772 -7.142 -3.402 1.00 96.19 89 ILE A C 1
ATOM 758 O O . ILE A 1 89 ? -6.628 -6.890 -3.786 1.00 96.19 89 ILE A O 1
ATOM 762 N N . LEU A 1 90 ? -8.041 -8.081 -2.493 1.00 93.69 90 LEU A N 1
ATOM 763 C CA . LEU A 1 90 ? -7.032 -8.852 -1.754 1.00 93.69 90 LEU A CA 1
ATOM 764 C C . LEU A 1 90 ? -7.212 -10.367 -1.884 1.00 93.69 90 LEU A C 1
ATOM 766 O O . LEU A 1 90 ? -6.588 -11.120 -1.136 1.00 93.69 90 LEU A O 1
ATOM 770 N N . ASP A 1 91 ? -8.032 -10.824 -2.828 1.00 93.50 91 ASP A N 1
ATOM 771 C CA . ASP A 1 91 ? -8.265 -12.250 -3.061 1.00 93.50 91 ASP A CA 1
ATOM 772 C C . ASP A 1 91 ? -6.947 -13.019 -3.218 1.00 93.50 91 ASP A C 1
ATOM 774 O O . ASP A 1 91 ? -5.953 -12.493 -3.727 1.00 93.50 91 ASP A O 1
ATOM 778 N N . ASP A 1 92 ? -6.945 -14.285 -2.807 1.00 93.50 92 ASP A N 1
ATOM 779 C CA . ASP A 1 92 ? -5.792 -15.171 -2.970 1.00 93.50 92 ASP A CA 1
ATOM 780 C C . ASP A 1 92 ? -4.505 -14.625 -2.296 1.00 93.50 92 ASP A C 1
ATOM 782 O O . ASP A 1 92 ? -3.415 -14.674 -2.861 1.00 93.50 92 ASP A O 1
ATOM 786 N N . ASN A 1 93 ? -4.643 -14.084 -1.077 1.00 93.44 93 ASN A N 1
ATOM 787 C CA . ASN A 1 93 ? -3.547 -13.691 -0.177 1.00 93.44 93 ASN A CA 1
ATOM 788 C C . ASN A 1 93 ? -3.566 -14.508 1.136 1.00 93.44 93 ASN A C 1
ATOM 790 O O . ASN A 1 93 ? -4.457 -15.322 1.369 1.00 93.44 93 ASN A O 1
ATOM 794 N N . PHE A 1 94 ? -2.598 -14.274 2.030 1.00 90.25 94 PHE A N 1
ATOM 795 C CA . PHE A 1 94 ? -2.456 -14.968 3.323 1.00 90.25 94 PHE A CA 1
ATOM 796 C C . PHE A 1 94 ? -2.860 -14.097 4.521 1.00 90.25 94 PHE A C 1
ATOM 798 O O . PHE A 1 94 ? -2.247 -14.180 5.591 1.00 90.25 94 PHE A O 1
ATOM 805 N N . ILE A 1 95 ? -3.873 -13.242 4.355 1.00 81.50 95 ILE A N 1
ATOM 806 C CA . ILE A 1 95 ? -4.313 -12.310 5.400 1.00 81.50 95 ILE A CA 1
ATOM 807 C C . ILE A 1 95 ? -4.946 -13.106 6.541 1.00 81.50 95 ILE A C 1
ATOM 809 O O . ILE A 1 95 ? -6.126 -13.454 6.525 1.00 81.50 95 ILE A O 1
ATOM 813 N N . ASN A 1 96 ? -4.142 -13.426 7.550 1.00 62.38 96 ASN A N 1
ATOM 814 C CA . ASN A 1 96 ? -4.594 -14.159 8.719 1.00 62.38 96 ASN A CA 1
ATOM 815 C C . ASN A 1 96 ? -5.024 -13.173 9.812 1.00 62.38 96 ASN A C 1
ATOM 817 O O . ASN A 1 96 ? -4.209 -12.783 10.648 1.00 62.38 96 ASN A O 1
ATOM 821 N N . GLN A 1 97 ? -6.308 -12.792 9.813 1.00 55.56 97 GLN A N 1
ATOM 822 C CA . GLN A 1 97 ? -6.946 -11.825 10.733 1.00 55.56 97 GLN A CA 1
ATOM 823 C C . GLN A 1 97 ? -6.637 -12.034 12.232 1.00 55.56 97 GLN A C 1
ATOM 825 O O . GLN A 1 97 ? -6.782 -11.107 13.029 1.00 55.56 97 GLN A O 1
ATOM 830 N N . THR A 1 98 ? -6.221 -13.234 12.643 1.00 44.97 98 THR A N 1
ATOM 831 C CA . THR A 1 98 ? -5.968 -13.578 14.053 1.00 44.97 98 THR A CA 1
ATOM 832 C C . THR A 1 98 ? -4.732 -12.894 14.645 1.00 44.97 98 THR A C 1
ATOM 834 O O . THR A 1 98 ? -4.778 -12.461 15.794 1.00 44.97 98 THR A O 1
ATOM 837 N N . VAL A 1 99 ? -3.662 -12.699 13.865 1.00 54.00 99 VAL A N 1
ATOM 838 C CA . VAL A 1 99 ? -2.445 -12.004 14.335 1.00 54.00 99 VAL A CA 1
ATOM 839 C C . VAL A 1 99 ? -2.639 -10.480 14.340 1.00 54.00 99 VAL A C 1
ATOM 841 O O . VAL A 1 99 ? -2.115 -9.796 15.220 1.00 54.00 99 VAL A O 1
ATOM 844 N N . TYR A 1 100 ? -3.447 -9.952 13.410 1.00 48.31 100 TYR A N 1
ATOM 845 C CA . TYR A 1 100 ? -3.824 -8.529 13.337 1.00 48.31 100 TYR A CA 1
ATOM 846 C C . TYR A 1 100 ? -4.521 -8.069 14.602 1.00 48.31 100 TYR A C 1
ATOM 848 O O . TYR A 1 100 ? -4.106 -7.084 15.207 1.00 48.31 100 TYR A O 1
ATOM 856 N N . LYS A 1 101 ? -5.536 -8.824 15.031 1.00 50.34 101 LYS A N 1
ATOM 857 C CA . LYS A 1 101 ? -6.312 -8.507 16.232 1.00 50.34 101 LYS A CA 1
ATOM 858 C C . LYS A 1 101 ? -5.450 -8.554 17.492 1.00 50.34 101 LYS A C 1
ATOM 860 O O . LYS A 1 101 ? -5.503 -7.618 18.277 1.00 50.34 101 LYS A O 1
ATOM 865 N N . GLN A 1 102 ? -4.578 -9.558 17.632 1.00 49.16 102 GLN A N 1
ATOM 866 C CA . GLN A 1 102 ? -3.659 -9.633 18.774 1.00 49.16 102 GLN A CA 1
ATOM 867 C C . GLN A 1 102 ? -2.655 -8.477 18.809 1.00 49.16 102 GLN A C 1
ATOM 869 O O . GLN A 1 102 ? -2.414 -7.912 19.870 1.00 49.16 102 GLN A O 1
ATOM 874 N N . LYS A 1 103 ? -2.063 -8.092 17.672 1.00 50.56 103 LYS A N 1
ATOM 875 C CA . LYS A 1 103 ? -1.099 -6.980 17.643 1.00 50.56 103 LYS A CA 1
ATOM 876 C C . LYS A 1 103 ? -1.779 -5.631 17.923 1.00 50.56 103 LYS A C 1
ATOM 878 O O . LYS A 1 103 ? -1.160 -4.790 18.565 1.00 50.56 103 LYS A O 1
ATOM 883 N N . HIS A 1 104 ? -3.033 -5.446 17.497 1.00 51.78 104 HIS A N 1
ATOM 884 C CA . HIS A 1 104 ? -3.836 -4.255 17.810 1.00 51.78 104 HIS A CA 1
ATOM 885 C C . HIS A 1 104 ? -4.221 -4.197 19.295 1.00 51.78 104 HIS A C 1
ATOM 887 O O . HIS A 1 104 ? -3.937 -3.200 19.948 1.00 51.78 104 HIS A O 1
ATOM 893 N N . GLU A 1 105 ? -4.740 -5.293 19.859 1.00 49.16 105 GLU A N 1
ATOM 894 C CA . GLU A 1 105 ? -5.117 -5.397 21.279 1.00 49.16 105 GLU A CA 1
ATOM 895 C C . GLU A 1 105 ? -3.909 -5.175 22.210 1.00 49.16 105 GLU A C 1
ATOM 897 O O . GLU A 1 105 ? -3.998 -4.462 23.210 1.00 49.16 105 GLU A O 1
ATOM 902 N N . ILE A 1 106 ? -2.731 -5.697 21.848 1.00 53.91 106 ILE A N 1
ATOM 903 C CA . ILE A 1 106 ? -1.481 -5.471 22.596 1.00 53.91 106 ILE A CA 1
ATOM 904 C C . ILE A 1 106 ? -0.995 -4.013 22.484 1.00 53.91 106 ILE A C 1
ATOM 906 O O . ILE A 1 106 ? -0.351 -3.511 23.405 1.00 53.91 106 ILE A O 1
ATOM 910 N N . ASN A 1 107 ? -1.254 -3.325 21.371 1.00 48.78 107 ASN A N 1
ATOM 911 C CA . ASN A 1 107 ? -0.820 -1.938 21.184 1.00 48.78 107 ASN A CA 1
ATOM 912 C C . ASN A 1 107 ? -1.790 -0.934 21.833 1.00 48.78 107 ASN A C 1
ATOM 914 O O . ASN A 1 107 ? -1.330 0.037 22.428 1.00 48.78 107 ASN A O 1
ATOM 918 N N . GLU A 1 108 ? -3.099 -1.191 21.802 1.00 53.00 108 GLU A N 1
ATOM 919 C CA . GLU A 1 108 ? -4.116 -0.395 22.507 1.00 53.00 108 GLU A CA 1
ATOM 920 C C . GLU A 1 108 ? -3.945 -0.486 24.029 1.00 53.00 108 GLU A C 1
ATOM 922 O O . GLU A 1 108 ? -3.855 0.538 24.705 1.00 53.00 108 GLU A O 1
ATOM 927 N N . THR A 1 109 ? -3.755 -1.696 24.566 1.00 51.69 109 THR A N 1
ATOM 928 C CA . THR A 1 109 ? -3.478 -1.891 26.003 1.00 51.69 109 THR A CA 1
ATOM 929 C C . THR A 1 109 ? -2.166 -1.240 26.454 1.00 51.69 109 THR A C 1
ATOM 931 O O . THR A 1 109 ? -2.047 -0.796 27.598 1.00 51.69 109 THR A O 1
ATOM 934 N N . LYS A 1 110 ? -1.166 -1.128 25.570 1.00 52.53 110 LYS A N 1
ATOM 935 C CA . LYS A 1 110 ? 0.077 -0.395 25.860 1.00 52.53 110 LYS A CA 1
ATOM 936 C C . LYS A 1 110 ? -0.119 1.118 25.886 1.00 52.53 110 LYS A C 1
ATOM 938 O O . LYS A 1 110 ? 0.439 1.756 26.770 1.00 52.53 110 LYS A O 1
ATOM 943 N N . HIS A 1 111 ? -0.908 1.683 24.973 1.00 50.59 111 HIS A N 1
ATOM 944 C CA . HIS A 1 111 ? -1.183 3.122 24.967 1.00 50.59 111 HIS A CA 1
ATOM 945 C C . HIS A 1 111 ? -2.012 3.563 26.185 1.00 50.59 111 HIS A C 1
ATOM 947 O O . HIS A 1 111 ? -1.657 4.555 26.824 1.00 50.59 111 HIS A O 1
ATOM 953 N N . GLU A 1 112 ? -3.020 2.782 26.593 1.00 49.22 112 GLU A N 1
ATOM 954 C CA . GLU A 1 112 ? -3.780 3.057 27.824 1.00 49.22 112 GLU A CA 1
ATOM 955 C C . GLU A 1 112 ? -2.918 2.942 29.091 1.00 49.22 112 GLU A C 1
ATOM 957 O O . GLU A 1 112 ? -3.041 3.752 30.010 1.00 49.22 112 GLU A O 1
ATOM 962 N N . THR A 1 113 ? -2.001 1.972 29.159 1.00 49.50 113 THR A N 1
ATOM 963 C CA . THR A 1 113 ? -1.153 1.796 30.352 1.00 49.50 113 THR A CA 1
ATOM 964 C C . THR A 1 113 ? -0.050 2.850 30.481 1.00 49.50 113 THR A C 1
ATOM 966 O O . THR A 1 113 ? 0.315 3.182 31.610 1.00 49.50 113 THR A O 1
ATOM 969 N N . THR A 1 114 ? 0.443 3.429 29.379 1.00 51.56 114 THR A N 1
ATOM 970 C CA . THR A 1 114 ? 1.421 4.534 29.423 1.00 51.56 114 THR A CA 1
ATOM 971 C C . THR A 1 114 ? 0.815 5.871 29.845 1.00 51.56 114 THR A C 1
ATOM 973 O O . THR A 1 114 ? 1.454 6.626 30.575 1.00 51.56 114 THR A O 1
ATOM 976 N N . GLU A 1 115 ? -0.428 6.160 29.460 1.00 52.94 115 GLU A N 1
ATOM 977 C CA . GLU A 1 115 ? -1.085 7.412 29.853 1.00 52.94 115 GLU A CA 1
ATOM 978 C C . GLU A 1 115 ? -1.478 7.411 31.340 1.00 52.94 115 GLU A C 1
ATOM 980 O O . GLU A 1 115 ? -1.270 8.397 32.050 1.00 52.94 115 GLU A O 1
ATOM 985 N N . VAL A 1 116 ? -1.975 6.288 31.869 1.00 55.69 116 VAL A N 1
ATOM 986 C CA . VAL A 1 116 ? -2.441 6.206 33.267 1.00 55.69 116 VAL A CA 1
ATOM 987 C C . VAL A 1 116 ? -1.291 6.342 34.285 1.00 55.69 116 VAL A C 1
ATOM 989 O O . VAL A 1 116 ? -1.481 6.923 35.364 1.00 55.69 116 VAL A O 1
ATOM 992 N N . SER A 1 117 ? -0.075 5.879 33.964 1.00 57.28 117 SER A N 1
ATOM 993 C CA . SER A 1 117 ? 1.099 6.102 34.826 1.00 57.28 117 SER A CA 1
ATOM 994 C C . SER A 1 117 ? 1.566 7.559 34.826 1.00 57.28 117 SER A C 1
ATOM 996 O O . SER A 1 117 ? 1.950 8.082 35.876 1.00 57.28 117 SER A O 1
ATOM 998 N N . ASP A 1 118 ? 1.486 8.241 33.684 1.00 59.91 118 ASP A N 1
ATOM 999 C CA . ASP A 1 118 ? 1.896 9.643 33.583 1.00 59.91 118 ASP A CA 1
ATOM 1000 C C . ASP A 1 118 ? 0.907 10.564 34.307 1.00 59.91 118 ASP A C 1
ATOM 1002 O O . ASP A 1 118 ? 1.315 11.418 35.094 1.00 59.91 118 ASP A O 1
ATOM 1006 N N . TYR A 1 119 ? -0.405 10.348 34.171 1.00 64.06 119 TYR A N 1
ATOM 1007 C CA . TYR A 1 119 ? -1.382 11.173 34.890 1.00 64.06 119 TYR A CA 1
ATOM 1008 C C . TYR A 1 119 ? -1.318 10.991 36.411 1.00 64.06 119 TYR A C 1
ATOM 1010 O O . TYR A 1 119 ? -1.395 11.973 37.151 1.00 64.06 119 TYR A O 1
ATOM 1018 N N . SER A 1 120 ? -1.148 9.761 36.904 1.00 71.75 120 SER A N 1
ATOM 1019 C CA . SER A 1 120 ? -1.072 9.507 38.351 1.00 71.75 120 SER A CA 1
ATOM 1020 C C . SER A 1 120 ? 0.185 10.106 38.992 1.00 71.75 120 SER A C 1
ATOM 1022 O O . SER A 1 120 ? 0.097 10.696 40.073 1.00 71.75 120 SER A O 1
ATOM 1024 N N . THR A 1 121 ? 1.336 10.041 38.318 1.00 69.62 121 THR A N 1
ATOM 1025 C CA . THR A 1 121 ? 2.583 10.667 38.788 1.00 69.62 121 THR A CA 1
ATOM 1026 C C . THR A 1 121 ? 2.520 12.196 38.738 1.00 69.62 121 THR A C 1
ATOM 1028 O O . THR A 1 12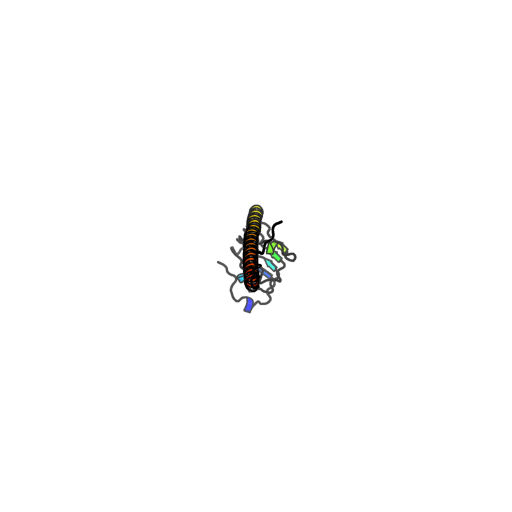1 ? 2.904 12.854 39.712 1.00 69.62 121 THR A O 1
ATOM 1031 N N . ILE A 1 122 ? 1.951 12.775 37.672 1.00 76.50 122 ILE A N 1
ATOM 1032 C CA . ILE A 1 122 ? 1.716 14.222 37.561 1.00 76.50 122 ILE A CA 1
ATOM 1033 C C . ILE A 1 122 ? 0.789 14.703 38.686 1.00 76.50 122 ILE A C 1
ATOM 1035 O O . ILE A 1 122 ? 1.138 15.648 39.397 1.00 76.50 122 ILE A O 1
ATOM 1039 N N . ILE A 1 123 ? -0.349 14.039 38.916 1.00 77.56 123 ILE A N 1
ATOM 1040 C CA . ILE A 1 123 ? -1.304 14.415 39.973 1.00 77.56 123 ILE A CA 1
ATOM 1041 C C . ILE A 1 123 ? -0.645 14.357 41.357 1.00 77.56 123 ILE A C 1
ATOM 1043 O O . ILE A 1 123 ? -0.777 15.306 42.135 1.00 77.56 123 ILE A O 1
ATOM 1047 N N . LEU A 1 124 ? 0.107 13.292 41.661 1.00 74.06 124 LEU A N 1
ATOM 1048 C CA . LEU A 1 124 ? 0.800 13.150 42.945 1.00 74.06 124 LEU A CA 1
ATOM 1049 C C . LEU A 1 124 ? 1.814 14.288 43.172 1.00 74.06 124 LEU A C 1
ATOM 1051 O O . LEU A 1 124 ? 1.886 14.841 44.272 1.00 74.06 124 LEU A O 1
ATOM 1055 N N . SER A 1 125 ? 2.553 14.680 42.125 1.00 80.69 125 SER A N 1
ATOM 1056 C CA . SER A 1 125 ? 3.524 15.781 42.190 1.00 80.69 125 SER A CA 1
ATOM 1057 C C . SER A 1 125 ? 2.864 17.138 42.478 1.00 80.69 125 SER A C 1
ATOM 1059 O O . SER A 1 125 ? 3.365 17.913 43.298 1.00 80.69 125 SER A O 1
ATOM 1061 N N . ILE A 1 126 ? 1.697 17.400 41.878 1.00 82.81 126 ILE A N 1
ATOM 1062 C CA . ILE A 1 126 ? 0.931 18.637 42.071 1.00 82.81 126 ILE A CA 1
ATOM 1063 C C . ILE A 1 126 ? 0.366 18.704 43.494 1.00 82.81 126 ILE A C 1
ATOM 1065 O O . ILE A 1 126 ? 0.500 19.729 44.165 1.00 82.81 126 ILE A O 1
ATOM 1069 N N . VAL A 1 127 ? -0.229 17.611 43.985 1.00 84.25 127 VAL A N 1
ATOM 1070 C CA . VAL A 1 127 ? -0.782 17.539 45.350 1.00 84.25 127 VAL A CA 1
ATOM 1071 C C . VAL A 1 127 ? 0.313 17.772 46.393 1.00 84.25 127 VAL A C 1
ATOM 1073 O O . VAL A 1 127 ? 0.117 18.546 47.335 1.00 84.25 127 VAL A O 1
ATOM 1076 N N . LEU A 1 128 ? 1.489 17.165 46.202 1.00 86.12 128 LEU A N 1
ATOM 1077 C CA . LEU A 1 128 ? 2.639 17.373 47.079 1.00 86.12 128 LEU A CA 1
ATOM 1078 C C . LEU A 1 128 ? 3.087 18.844 47.083 1.00 86.12 128 LEU A C 1
ATOM 1080 O O . LEU A 1 128 ? 3.286 19.421 48.153 1.00 86.12 128 LEU A O 1
ATOM 1084 N N . ALA A 1 129 ? 3.190 19.472 45.907 1.00 85.62 129 ALA A N 1
ATOM 1085 C CA . ALA A 1 129 ? 3.565 20.879 45.785 1.00 85.62 129 ALA A CA 1
ATOM 1086 C C . ALA A 1 129 ? 2.577 21.812 46.510 1.00 85.62 129 ALA A C 1
ATOM 1088 O O . ALA A 1 129 ? 3.000 22.708 47.243 1.00 85.62 129 ALA A O 1
ATOM 1089 N N . ILE A 1 130 ? 1.266 21.574 46.378 1.00 86.31 130 ILE A N 1
ATOM 1090 C CA . ILE A 1 130 ? 0.227 22.347 47.079 1.00 86.31 130 ILE A CA 1
ATOM 1091 C C . ILE A 1 130 ? 0.364 22.196 48.595 1.00 86.31 130 ILE A C 1
ATOM 1093 O O . ILE A 1 130 ? 0.348 23.197 49.313 1.00 86.31 130 ILE A O 1
ATOM 1097 N N . SER A 1 131 ? 0.558 20.970 49.090 1.00 89.00 131 SER A N 1
ATOM 1098 C CA . SER A 1 131 ? 0.732 20.729 50.525 1.00 89.00 131 SER A CA 1
ATOM 1099 C C . SER A 1 131 ? 1.952 21.467 51.087 1.00 89.00 131 SER A C 1
ATOM 1101 O O . SER A 1 131 ? 1.878 22.028 52.183 1.00 89.00 131 SER A O 1
ATOM 1103 N N . ILE A 1 132 ? 3.062 21.504 50.343 1.00 88.50 132 ILE A N 1
ATOM 1104 C CA . ILE A 1 132 ? 4.271 22.243 50.731 1.00 88.50 132 ILE A CA 1
ATOM 1105 C C . ILE A 1 132 ? 3.994 23.751 50.763 1.00 88.50 132 ILE A C 1
ATOM 1107 O O . ILE A 1 132 ? 4.338 24.412 51.746 1.00 88.50 132 ILE A O 1
ATOM 1111 N N . MET A 1 133 ? 3.333 24.297 49.736 1.00 89.50 133 MET A N 1
ATOM 1112 C CA . MET A 1 133 ? 2.981 25.722 49.680 1.00 89.50 133 MET A CA 1
ATOM 1113 C C . MET A 1 133 ? 2.056 26.139 50.831 1.00 89.50 133 MET A C 1
ATOM 1115 O O . MET A 1 133 ? 2.280 27.179 51.450 1.00 89.50 133 MET A O 1
ATOM 1119 N N . MET A 1 134 ? 1.054 25.320 51.165 1.00 88.12 134 MET A N 1
ATOM 1120 C CA . MET A 1 134 ? 0.148 25.578 52.290 1.00 88.12 134 MET A CA 1
ATOM 1121 C C . MET A 1 134 ? 0.888 25.590 53.632 1.00 88.12 134 MET A C 1
ATOM 1123 O O . MET A 1 134 ? 0.664 26.484 54.449 1.00 88.12 134 MET A O 1
ATOM 1127 N N . ASN A 1 135 ? 1.808 24.644 53.846 1.00 85.81 135 ASN A N 1
ATOM 1128 C CA . ASN A 1 135 ? 2.634 24.609 55.053 1.00 85.81 135 ASN A CA 1
ATOM 1129 C C . ASN A 1 135 ? 3.552 25.833 55.148 1.00 85.81 135 ASN A C 1
ATOM 1131 O O . ASN A 1 135 ? 3.643 26.450 56.209 1.00 85.81 135 ASN A O 1
ATOM 1135 N N . ALA A 1 136 ? 4.188 26.230 54.041 1.00 87.06 136 ALA A N 1
ATOM 1136 C CA . ALA A 1 136 ? 5.011 27.436 53.992 1.00 87.06 136 ALA A CA 1
ATOM 1137 C C . ALA A 1 136 ? 4.190 28.693 54.328 1.00 87.06 136 ALA A C 1
ATOM 1139 O O . ALA A 1 136 ? 4.612 29.510 55.147 1.00 87.06 136 ALA A O 1
ATOM 1140 N N . PHE A 1 137 ? 2.984 28.818 53.767 1.00 91.88 137 PHE A N 1
ATOM 1141 C CA . PHE A 1 137 ? 2.069 29.917 54.069 1.00 91.88 137 PHE A CA 1
ATOM 1142 C C . PHE A 1 137 ? 1.653 29.945 55.549 1.00 91.88 137 PHE A C 1
ATOM 1144 O O . PHE A 1 137 ? 1.679 31.003 56.184 1.00 91.88 137 PHE A O 1
ATOM 1151 N N . LEU A 1 138 ? 1.325 28.790 56.136 1.00 90.44 138 LEU A N 1
ATOM 1152 C CA . LEU A 1 138 ? 0.988 28.693 57.557 1.00 90.44 138 LEU A CA 1
ATOM 1153 C C . LEU A 1 138 ? 2.167 29.120 58.445 1.00 90.44 138 LEU A C 1
ATOM 1155 O O . LEU A 1 138 ? 1.988 29.899 59.376 1.00 90.44 138 LEU A O 1
ATOM 1159 N N . ILE A 1 139 ? 3.387 28.676 58.132 1.00 91.06 139 ILE A N 1
ATOM 1160 C CA . ILE A 1 139 ? 4.591 29.073 58.876 1.00 91.06 139 ILE A CA 1
ATOM 1161 C C . ILE A 1 139 ? 4.816 30.587 58.782 1.00 91.06 139 ILE A C 1
ATOM 1163 O O . ILE A 1 139 ? 5.059 31.230 59.804 1.00 91.06 139 ILE A O 1
ATOM 1167 N N . ILE A 1 140 ? 4.691 31.177 57.588 1.00 89.88 140 ILE A N 1
ATOM 1168 C CA . ILE A 1 140 ? 4.855 32.625 57.382 1.00 89.88 140 ILE A CA 1
ATOM 1169 C C . ILE A 1 140 ? 3.807 33.415 58.172 1.00 89.88 140 ILE A C 1
ATOM 1171 O O . ILE A 1 140 ? 4.148 34.379 58.856 1.00 89.88 140 ILE A O 1
ATOM 1175 N N . THR A 1 141 ? 2.537 33.009 58.123 1.00 91.00 141 THR A N 1
ATOM 1176 C CA . THR A 1 141 ? 1.460 33.698 58.854 1.00 91.00 141 THR A CA 1
ATOM 1177 C C . THR A 1 141 ? 1.628 33.586 60.368 1.00 91.00 141 THR A C 1
ATOM 1179 O O . THR A 1 141 ? 1.454 34.579 61.077 1.00 91.00 141 THR A O 1
ATOM 1182 N N . LEU A 1 142 ? 2.039 32.421 60.878 1.00 90.12 142 LEU A N 1
ATOM 1183 C CA . LEU A 1 142 ? 2.370 32.239 62.293 1.00 90.12 142 LEU A CA 1
ATOM 1184 C C . LEU A 1 142 ? 3.573 33.092 62.712 1.00 90.12 142 LEU A C 1
ATOM 1186 O O . LEU A 1 142 ? 3.536 33.730 63.766 1.00 90.12 142 LEU A O 1
ATOM 1190 N N . TRP A 1 143 ? 4.611 33.163 61.878 1.00 88.00 143 TRP A N 1
ATOM 1191 C CA . TRP A 1 143 ? 5.778 34.009 62.119 1.00 88.00 143 TRP A CA 1
A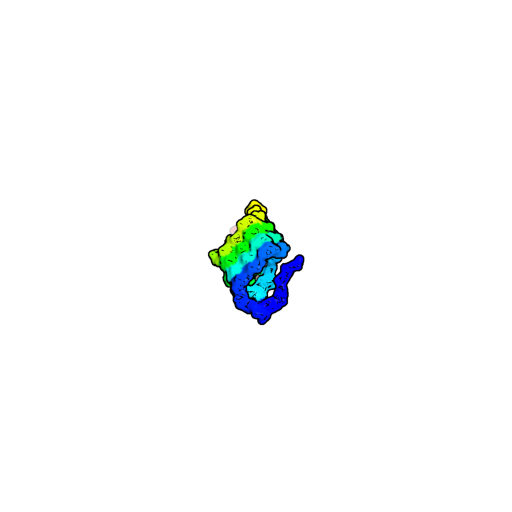TOM 1192 C C . TRP A 1 143 ? 5.411 35.502 62.149 1.00 88.00 143 TRP A C 1
ATOM 1194 O O . TRP A 1 143 ? 5.795 36.213 63.081 1.00 88.00 143 TRP A O 1
ATOM 1204 N N . LEU A 1 144 ? 4.599 35.972 61.195 1.00 87.50 144 LEU A N 1
ATOM 1205 C CA . LEU A 1 144 ? 4.087 37.349 61.161 1.00 87.50 144 LEU A CA 1
ATOM 1206 C C . LEU A 1 144 ? 3.239 37.673 62.397 1.00 87.50 144 LEU A C 1
ATOM 1208 O O . LEU A 1 144 ? 3.416 38.725 63.016 1.00 87.50 144 LEU A O 1
ATOM 1212 N N . ARG A 1 145 ? 2.361 36.751 62.807 1.00 88.94 145 ARG A N 1
ATOM 1213 C CA . ARG A 1 145 ? 1.538 36.899 64.015 1.00 88.94 145 ARG A CA 1
ATOM 1214 C C . ARG A 1 145 ? 2.394 36.982 65.282 1.00 88.94 145 ARG A C 1
ATOM 1216 O O . ARG A 1 145 ? 2.130 37.818 66.143 1.00 88.94 145 ARG A O 1
ATOM 1223 N N . SER A 1 146 ? 3.439 36.159 65.382 1.00 84.00 146 SER A N 1
ATOM 1224 C CA . SER A 1 146 ? 4.397 36.197 66.495 1.00 84.00 146 SER A CA 1
ATOM 1225 C C . SER A 1 146 ? 5.159 37.527 66.549 1.00 84.00 146 SER A C 1
ATOM 1227 O O . SER A 1 146 ? 5.329 38.103 67.626 1.00 84.00 146 SER A O 1
ATOM 1229 N N . LYS A 1 147 ? 5.552 38.072 65.389 1.00 84.50 147 LYS A N 1
ATOM 1230 C CA . LYS A 1 147 ? 6.163 39.405 65.289 1.00 84.50 147 LYS A CA 1
ATOM 1231 C C . LYS A 1 147 ? 5.226 40.517 65.773 1.00 84.50 147 LYS A C 1
ATOM 1233 O O . LYS A 1 147 ? 5.695 41.390 66.493 1.00 84.50 147 LYS A O 1
ATOM 1238 N N . GLN A 1 148 ? 3.931 40.473 65.447 1.00 73.38 148 GLN A N 1
ATOM 1239 C CA . GLN A 1 148 ? 2.955 41.472 65.917 1.00 73.38 148 GLN A CA 1
ATOM 1240 C C . GLN A 1 148 ? 2.734 41.429 67.439 1.00 73.38 148 GLN A C 1
ATOM 1242 O O . GLN A 1 148 ? 2.662 42.478 68.073 1.00 73.38 148 GLN A O 1
ATOM 1247 N N . GLN A 1 149 ? 2.691 40.242 68.052 1.00 64.31 149 GLN A N 1
ATOM 1248 C CA . GLN A 1 149 ? 2.469 40.106 69.502 1.00 64.31 149 GLN A CA 1
ATOM 1249 C C . GLN A 1 149 ? 3.633 40.610 70.372 1.00 64.31 149 GLN A C 1
ATOM 1251 O O . GLN A 1 149 ? 3.415 40.968 71.525 1.00 64.31 149 GLN A O 1
ATOM 1256 N N . ASN A 1 150 ? 4.856 40.678 69.837 1.00 60.00 150 ASN A N 1
ATOM 1257 C CA . ASN A 1 150 ? 6.021 41.215 70.553 1.00 60.00 150 ASN A CA 1
ATOM 1258 C C . ASN A 1 150 ? 6.153 42.750 70.482 1.00 60.00 150 ASN A C 1
ATOM 1260 O O . ASN A 1 150 ? 7.081 43.295 71.077 1.00 60.00 150 ASN A O 1
ATOM 1264 N N . ILE A 1 151 ? 5.262 43.448 69.765 1.00 56.94 151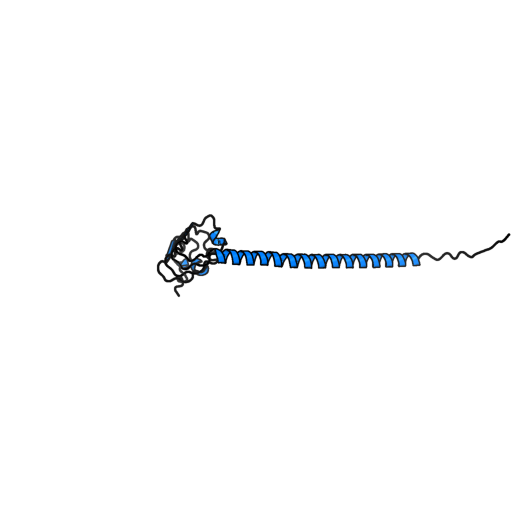 ILE A N 1
ATOM 1265 C CA . ILE A 1 151 ? 5.282 44.919 69.630 1.00 56.94 151 ILE A CA 1
ATOM 1266 C C . ILE A 1 151 ? 4.325 45.597 70.639 1.00 56.94 151 ILE A C 1
ATOM 1268 O O . ILE A 1 151 ? 4.451 46.790 70.903 1.00 56.94 151 ILE A O 1
ATOM 1272 N N . GLU A 1 152 ? 3.424 44.849 71.284 1.00 51.31 152 GLU A N 1
ATOM 1273 C CA . GLU A 1 152 ? 2.574 45.352 72.376 1.00 51.31 152 GLU A CA 1
ATOM 1274 C C . GLU A 1 152 ? 3.377 45.432 73.700 1.00 51.31 152 GLU A C 1
ATOM 1276 O O . GLU A 1 152 ? 3.867 44.405 74.186 1.00 51.31 152 GLU A O 1
ATOM 1281 N N . PRO A 1 153 ? 3.538 46.612 74.339 1.00 47.03 153 PRO A N 1
ATOM 1282 C CA . PRO A 1 153 ? 4.290 46.723 75.587 1.00 47.03 153 PRO A CA 1
ATOM 1283 C C . PRO A 1 153 ? 3.546 46.020 76.733 1.00 47.03 153 PRO A C 1
ATOM 1285 O O . PRO A 1 153 ? 2.426 46.388 77.093 1.00 47.03 153 PRO A O 1
ATOM 1288 N N . ARG A 1 154 ? 4.187 45.011 77.346 1.00 55.06 154 ARG A N 1
ATOM 1289 C CA . ARG A 1 154 ? 3.673 44.285 78.523 1.00 55.06 154 ARG A CA 1
ATOM 1290 C C . ARG A 1 154 ? 3.271 45.267 79.633 1.00 55.06 154 ARG A C 1
ATOM 1292 O O . ARG A 1 154 ? 4.129 45.821 80.319 1.00 55.06 154 ARG A O 1
ATOM 1299 N N . LYS A 1 155 ? 1.966 45.429 79.869 1.00 51.75 155 LYS A N 1
ATOM 1300 C CA . LYS A 1 155 ? 1.438 46.114 81.057 1.00 51.75 155 LYS A CA 1
ATOM 1301 C C . LYS A 1 155 ? 1.750 45.270 82.300 1.00 51.75 155 LYS A C 1
ATOM 1303 O O . LYS A 1 155 ? 1.102 44.257 82.543 1.00 51.75 155 LYS A O 1
ATOM 1308 N N . MET A 1 156 ? 2.745 45.675 83.091 1.00 44.59 156 MET A N 1
ATOM 1309 C CA . MET A 1 156 ? 2.942 45.153 84.448 1.00 44.59 156 MET A CA 1
ATOM 1310 C C . MET A 1 156 ? 1.859 45.724 85.369 1.00 44.59 156 MET A C 1
ATOM 1312 O O . MET A 1 156 ? 1.918 46.894 85.742 1.00 44.59 156 MET A O 1
ATOM 1316 N N . THR A 1 157 ? 0.894 44.910 85.789 1.00 49.75 157 THR A N 1
ATOM 1317 C CA . THR A 1 157 ? 0.011 45.260 86.910 1.00 49.75 157 THR A CA 1
ATOM 1318 C C . THR A 1 157 ? 0.613 44.732 88.209 1.00 49.75 157 THR A C 1
ATOM 1320 O O . THR A 1 157 ? 0.653 43.524 88.448 1.00 49.75 157 THR A O 1
ATOM 1323 N N . LYS A 1 158 ? 1.106 45.653 89.046 1.00 47.94 158 LYS A N 1
ATOM 1324 C CA . LYS A 1 158 ? 1.521 45.389 90.429 1.00 47.94 158 LYS A CA 1
ATOM 1325 C C . LYS A 1 158 ? 0.307 44.959 91.263 1.00 47.94 158 LYS A C 1
ATOM 1327 O O . LYS A 1 158 ? -0.710 45.644 91.277 1.00 47.94 158 LYS A O 1
ATOM 1332 N N . LYS A 1 159 ? 0.455 43.842 91.981 1.00 51.66 159 LYS A N 1
ATOM 1333 C CA . LYS A 1 159 ? -0.407 43.404 93.090 1.00 51.66 159 LYS A CA 1
ATOM 1334 C C . LYS A 1 159 ? -0.377 44.461 94.199 1.00 51.66 159 LYS A C 1
ATOM 1336 O O . LYS A 1 159 ? 0.708 44.774 94.679 1.00 51.66 159 LYS A O 1
ATOM 1341 N N . PHE A 1 160 ? -1.538 44.922 94.655 1.00 46.75 160 PHE A N 1
ATOM 1342 C CA . PHE A 1 160 ? -1.698 45.459 96.005 1.00 46.75 160 PHE A CA 1
ATOM 1343 C C . PHE A 1 160 ? -2.916 44.818 96.672 1.00 46.75 160 PHE A C 1
ATOM 1345 O O . PHE A 1 160 ? -3.937 44.559 96.041 1.00 46.75 160 PHE A O 1
ATOM 1352 N N . SER A 1 161 ? -2.690 44.470 97.932 1.00 46.56 161 SER A N 1
ATOM 1353 C CA . SER A 1 161 ? -3.512 43.750 98.896 1.00 46.56 161 SER A CA 1
ATOM 1354 C C . SER A 1 161 ? -4.791 44.492 99.291 1.00 46.56 161 SER A C 1
ATOM 1356 O O . SER A 1 161 ? -4.848 45.712 99.178 1.00 46.56 161 SER A O 1
ATOM 1358 N N . ASN A 1 162 ? -5.761 43.776 99.872 1.00 45.00 162 ASN A N 1
ATOM 1359 C CA . ASN A 1 162 ? -6.061 43.918 101.304 1.00 45.00 162 ASN A CA 1
ATOM 1360 C C . ASN A 1 162 ? -7.007 42.816 101.806 1.00 45.00 162 ASN A C 1
ATOM 1362 O O . ASN A 1 162 ? -8.058 42.557 101.229 1.00 45.00 162 ASN A O 1
ATOM 1366 N N . PHE A 1 163 ? -6.555 42.174 102.885 1.00 47.88 163 PHE A N 1
ATOM 1367 C CA . PHE A 1 163 ? -7.347 41.436 103.864 1.00 47.88 163 PHE A CA 1
ATOM 1368 C C . PHE A 1 163 ? -8.285 42.416 104.579 1.00 47.88 163 PHE A C 1
ATOM 1370 O O . PHE A 1 163 ? -7.827 43.498 104.943 1.00 47.88 163 PHE A O 1
ATOM 1377 N N . PHE A 1 164 ? -9.545 42.041 104.782 1.00 55.50 164 PHE A N 1
ATOM 1378 C CA . PHE A 1 164 ? -10.146 41.735 106.088 1.00 55.50 164 PHE A CA 1
ATOM 1379 C C . PHE A 1 164 ? -11.500 41.059 105.858 1.00 55.50 164 PHE A C 1
ATOM 1381 O O . PHE A 1 164 ? -12.209 41.482 104.918 1.00 55.50 164 PHE A O 1
#

pLDDT: mean 79.82, std 17.61, range [42.62, 98.31]

Foldseek 3Di:
DDQQDPPCLVPCVQDQEDAAACPQDADQALVSCLSHQNHAEYAYEQHAHAEADLCNCVSHPNHAEDHHHHYAHCYDDPNQVPPPRHDYHHHNYNPDVPVVVVVVVVVVVVVVVVVVVVVVVVVVVVVVVVVVVVVVVVVVVVVVVVVVVVVDDDDDDDDDDDDD

InterPro domains:
  IPR032675 Leucine-rich repeat domain superfamily [G3DSA:3.80.10.10] (2-128)

Secondary structure (DSSP, 8-state):
--PPPTTGGGT-TT--EEE--SS------HHHHTT-TT--EEE--SS---EE-TTTTTT-TT--EEE--SS---EE-HHHHT-TT-EEE--SS---HHHHHHHHHHHHHHHHHHHHHHHHHHHHHHHHHHHHHHHHHHHHHHHHHHHHHTSS------------

Sequence (164 aa):
MYYLPRGFKRYFIEIKRLEIKESHLKELSRDDLAQFPELWDLSVPYNDITTIESDLLDMNPKIQHLNLRHNRITFIAEKIEKMTNLELILDDNFINQTVYKQKHEINETKHETTEVSDYSTIILSIVLAISIMMNAFLIITLWLRSKQQNIEPRKMTKKFSNFF

Organism: Polypedilum vanderplanki (NCBI:txid319348)